Protein AF-A0AA50W7E5-F1 (afdb_monomer_lite)

pLDDT: mean 94.04, std 9.84, range [52.81, 98.31]

Foldseek 3Di:
DQPADKDWDWDDPDDVVPTDTDIDIGRPPDPDDDDDDPAPDDDDDDPCPVVVCVVVVHD

Organism: NCBI:txid2847525

Radius of gyration: 15.14 Å; chains: 1; bounding box: 29×26×39 Å

Sequence (59 aa):
PYANRWSKTMIGYGPEDTHFVVELTYNYGITHYEQGNDFLGLTIQSSECLKRAASSNWP

Secondary structure (DSSP, 8-state):
---S-EEEEEE-SS-TTTS--EEEEEETT-------SS--------S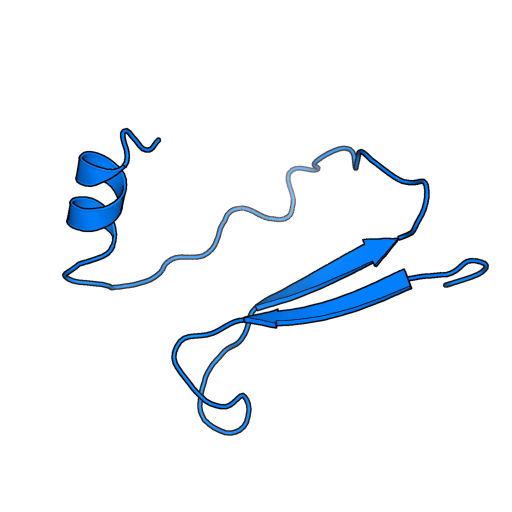SHHHHHHHTT--

Structure (mmCIF, N/CA/C/O backbone):
data_AF-A0AA50W7E5-F1
#
_entry.id   AF-A0AA50W7E5-F1
#
loop_
_atom_site.group_PDB
_atom_site.id
_atom_site.type_symbol
_atom_site.label_atom_id
_atom_site.label_alt_id
_atom_site.label_comp_id
_atom_site.label_asym_id
_atom_site.label_entity_id
_atom_site.label_seq_id
_atom_site.pdbx_PDB_ins_code
_atom_site.Cartn_x
_atom_site.Cartn_y
_atom_site.Cartn_z
_atom_site.occupancy
_atom_site.B_iso_or_equiv
_atom_site.auth_seq_id
_atom_site.auth_comp_id
_atom_site.auth_asym_id
_atom_site.auth_atom_id
_atom_site.pdbx_PDB_model_num
ATOM 1 N N . PRO A 1 1 ? 0.925 -6.185 -22.371 1.00 52.81 1 PRO A N 1
ATOM 2 C CA . PRO A 1 1 ? 1.757 -5.086 -21.817 1.00 52.81 1 PRO A CA 1
ATOM 3 C C . PRO A 1 1 ? 2.870 -5.525 -20.839 1.00 52.81 1 PRO A C 1
ATOM 5 O O . PRO A 1 1 ? 3.634 -4.673 -20.407 1.00 52.81 1 PRO A O 1
ATOM 8 N N . TYR A 1 2 ? 3.034 -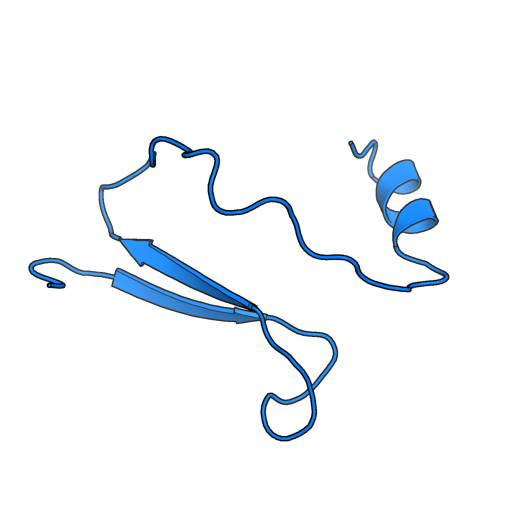6.822 -20.549 1.00 53.91 2 TYR A N 1
ATOM 9 C CA . TYR A 1 2 ? 4.134 -7.334 -19.720 1.00 53.91 2 TYR A CA 1
ATOM 10 C C . TYR A 1 2 ? 5.138 -8.067 -20.612 1.00 53.91 2 TYR A C 1
ATOM 12 O O . TYR A 1 2 ? 5.017 -9.266 -20.838 1.00 53.91 2 TYR A O 1
ATOM 20 N N . ALA A 1 3 ? 6.080 -7.336 -21.206 1.00 59.31 3 ALA A N 1
ATOM 21 C CA . ALA A 1 3 ? 7.096 -7.944 -22.073 1.00 59.31 3 ALA A CA 1
ATOM 22 C C . ALA A 1 3 ? 8.229 -8.631 -21.276 1.00 59.31 3 ALA A C 1
ATOM 24 O O . ALA A 1 3 ? 9.033 -9.346 -21.863 1.00 59.31 3 ALA A O 1
ATOM 25 N N . ASN A 1 4 ? 8.273 -8.442 -19.948 1.00 78.56 4 ASN A N 1
ATOM 26 C CA . ASN A 1 4 ? 9.325 -8.916 -19.041 1.00 78.56 4 ASN A CA 1
ATOM 27 C C . ASN A 1 4 ? 8.745 -9.604 -17.789 1.00 78.56 4 ASN A C 1
ATOM 29 O O . ASN A 1 4 ? 7.537 -9.574 -17.555 1.00 78.56 4 ASN A O 1
ATOM 33 N N . ARG A 1 5 ? 9.613 -10.233 -16.979 1.00 92.19 5 ARG A N 1
ATOM 34 C CA . ARG A 1 5 ? 9.238 -10.874 -15.703 1.00 92.19 5 ARG A CA 1
ATOM 35 C C . ARG A 1 5 ? 8.621 -9.861 -14.735 1.00 92.19 5 ARG A C 1
ATOM 37 O O . ARG A 1 5 ? 9.103 -8.735 -14.617 1.00 92.19 5 ARG A O 1
ATOM 44 N N . TRP A 1 6 ? 7.596 -10.294 -14.016 1.00 95.62 6 TRP A N 1
ATOM 45 C CA . TRP A 1 6 ? 6.890 -9.491 -13.026 1.00 95.62 6 TRP A CA 1
ATOM 46 C C . TRP A 1 6 ? 6.316 -10.393 -11.929 1.00 95.62 6 TRP A C 1
ATOM 48 O O . TRP A 1 6 ? 6.175 -11.602 -12.127 1.00 95.62 6 TRP A O 1
ATOM 58 N N . SER A 1 7 ? 5.995 -9.808 -10.779 1.00 96.56 7 SER A N 1
ATOM 59 C CA . SER A 1 7 ? 5.268 -10.477 -9.699 1.00 96.56 7 SER A CA 1
ATOM 60 C C . SER A 1 7 ? 4.032 -9.681 -9.287 1.00 96.56 7 SER A C 1
ATOM 62 O O . SER A 1 7 ? 3.970 -8.459 -9.459 1.00 96.56 7 SER A O 1
ATOM 64 N N . LYS A 1 8 ? 3.051 -10.407 -8.742 1.00 97.69 8 LYS A N 1
ATOM 65 C CA . LYS A 1 8 ? 1.806 -9.887 -8.179 1.00 97.69 8 LYS A CA 1
ATOM 66 C C . LYS A 1 8 ? 1.705 -10.295 -6.718 1.00 97.69 8 LYS A C 1
ATOM 68 O O . LYS A 1 8 ? 1.854 -11.480 -6.419 1.00 97.69 8 LYS A O 1
ATOM 73 N N . THR A 1 9 ? 1.381 -9.348 -5.849 1.00 98.31 9 THR A N 1
ATOM 74 C CA . THR A 1 9 ? 1.114 -9.621 -4.434 1.00 98.31 9 THR A CA 1
ATOM 75 C C . THR A 1 9 ? -0.188 -8.950 -4.021 1.00 98.31 9 THR A C 1
ATOM 77 O O . THR A 1 9 ? -0.312 -7.735 -4.141 1.00 98.31 9 THR A O 1
ATOM 80 N N . MET A 1 10 ? -1.138 -9.733 -3.509 1.00 98.25 10 MET A N 1
ATOM 81 C CA . MET A 1 10 ? -2.402 -9.232 -2.960 1.00 98.25 10 MET A CA 1
ATOM 82 C C . MET A 1 10 ? -2.254 -9.035 -1.450 1.00 98.25 10 MET A C 1
ATOM 84 O O . MET A 1 10 ? -1.854 -9.967 -0.750 1.00 98.25 10 MET A O 1
ATOM 88 N N . ILE A 1 11 ? -2.550 -7.835 -0.943 1.00 98.00 11 ILE A N 1
ATOM 89 C CA . ILE A 1 11 ? -2.463 -7.508 0.489 1.00 98.00 11 ILE A CA 1
ATOM 90 C C . ILE A 1 11 ? -3.778 -6.882 0.955 1.00 98.00 11 ILE A C 1
ATOM 92 O O . ILE A 1 11 ? -4.281 -5.943 0.345 1.00 98.00 11 ILE A O 1
ATOM 96 N N . GLY A 1 12 ? -4.316 -7.361 2.074 1.00 96.94 12 GLY A N 1
ATOM 97 C CA . GLY A 1 12 ? -5.499 -6.787 2.711 1.00 96.94 12 GLY A CA 1
ATOM 98 C C . GLY A 1 12 ? -5.700 -7.314 4.128 1.00 96.94 12 GLY A C 1
ATOM 99 O O . GLY A 1 12 ? -4.880 -8.073 4.642 1.00 96.94 12 GLY A O 1
ATOM 100 N N . TYR A 1 13 ? -6.798 -6.904 4.764 1.00 96.62 13 TYR A N 1
ATOM 101 C CA . TYR A 1 13 ? -7.145 -7.309 6.136 1.00 96.62 13 TYR A CA 1
ATOM 102 C C . TYR A 1 13 ? -7.875 -8.657 6.228 1.00 96.62 13 TYR A C 1
ATOM 104 O O . TYR A 1 13 ? -8.260 -9.075 7.317 1.00 96.62 13 TYR A O 1
ATOM 112 N N . GLY A 1 14 ? -8.045 -9.346 5.104 1.00 97.62 14 GLY A N 1
ATOM 113 C CA . GLY A 1 14 ? -8.696 -10.644 5.021 1.00 97.62 14 GLY A CA 1
ATOM 114 C C . GLY A 1 14 ? -8.678 -11.184 3.590 1.00 97.62 14 GLY A C 1
ATOM 115 O O . GLY A 1 14 ? -8.000 -10.608 2.733 1.00 97.62 14 GLY A O 1
ATOM 116 N N . PRO A 1 15 ? -9.390 -12.291 3.331 1.00 97.94 15 PRO A N 1
ATOM 117 C CA . PRO A 1 15 ? -9.477 -12.880 2.000 1.00 97.94 15 PRO A CA 1
ATOM 118 C C . PRO A 1 15 ? -10.180 -11.944 0.999 1.00 97.94 15 PRO A C 1
ATOM 120 O O . PRO A 1 15 ? -11.081 -11.186 1.361 1.00 97.94 15 PRO A O 1
ATOM 123 N N . GLU A 1 16 ? -9.763 -11.994 -0.269 1.00 97.81 16 GLU A N 1
ATOM 124 C CA . GLU A 1 16 ? -10.221 -11.076 -1.330 1.00 97.81 16 GLU A CA 1
ATOM 125 C C . GLU A 1 16 ? -11.697 -11.243 -1.732 1.00 97.81 16 GLU A C 1
ATOM 127 O O . GLU A 1 16 ? -12.277 -10.346 -2.336 1.00 97.81 16 GLU A O 1
ATOM 132 N N . ASP A 1 17 ? -12.327 -12.362 -1.370 1.00 97.81 17 ASP A N 1
ATOM 133 C CA . ASP A 1 17 ? -13.757 -12.618 -1.592 1.00 97.81 17 ASP A CA 1
ATOM 134 C C . ASP A 1 17 ? -14.670 -11.743 -0.715 1.00 97.81 17 ASP A C 1
ATOM 136 O O . ASP A 1 17 ? -15.847 -11.547 -1.019 1.00 97.81 17 ASP A O 1
ATOM 140 N N . THR A 1 18 ? -14.122 -11.220 0.381 1.00 98.12 18 THR A N 1
ATOM 141 C CA . THR A 1 18 ? -14.855 -10.548 1.460 1.00 98.12 18 THR A CA 1
ATOM 142 C C . THR A 1 18 ? -14.241 -9.207 1.844 1.00 98.12 18 THR A C 1
ATOM 144 O O . THR A 1 18 ? -14.865 -8.439 2.576 1.00 98.12 18 THR A O 1
ATOM 147 N N . HIS A 1 19 ? -13.037 -8.901 1.357 1.00 98.12 19 HIS A N 1
ATOM 148 C CA . HIS A 1 19 ? -12.305 -7.682 1.675 1.00 98.12 19 HIS A CA 1
ATOM 149 C C . HIS A 1 19 ? -11.816 -6.991 0.411 1.00 98.12 19 HIS A C 1
ATOM 151 O O . HIS A 1 19 ? -11.362 -7.622 -0.540 1.00 98.12 19 HIS A O 1
ATOM 157 N N . PHE A 1 20 ? -11.817 -5.661 0.447 1.00 98.00 20 PHE A N 1
ATOM 158 C CA . PHE A 1 20 ? -11.020 -4.899 -0.499 1.00 98.00 20 PHE A CA 1
ATOM 159 C C . PHE A 1 20 ? -9.529 -5.171 -0.241 1.00 98.00 20 PHE A C 1
ATOM 161 O O . PHE A 1 20 ? -9.059 -5.069 0.896 1.00 98.00 20 PHE A O 1
ATOM 168 N N . VAL A 1 21 ? -8.794 -5.498 -1.302 1.00 98.31 21 VAL A N 1
ATOM 169 C CA . VAL A 1 21 ? -7.360 -5.811 -1.273 1.00 98.31 21 VAL A CA 1
ATOM 170 C C . VAL A 1 21 ? -6.596 -4.883 -2.214 1.00 98.31 21 VAL A C 1
ATOM 172 O O . VAL A 1 21 ? -7.116 -4.441 -3.237 1.00 98.31 21 VAL A O 1
ATOM 175 N N . VAL A 1 22 ? -5.346 -4.588 -1.868 1.00 98.19 22 VAL A N 1
ATOM 176 C CA . VAL A 1 22 ? -4.417 -3.832 -2.708 1.00 98.19 22 VAL A CA 1
ATOM 177 C C . VAL A 1 22 ? -3.539 -4.819 -3.467 1.00 98.19 22 VAL A C 1
ATOM 179 O O . VAL A 1 22 ? -2.837 -5.635 -2.866 1.00 98.19 22 VAL A O 1
ATOM 182 N N . GLU A 1 23 ? -3.566 -4.727 -4.792 1.00 98.25 23 GLU A N 1
ATOM 183 C CA . GLU A 1 23 ? -2.649 -5.450 -5.666 1.00 98.25 23 GLU A CA 1
ATOM 184 C C . GLU A 1 23 ? -1.354 -4.647 -5.842 1.00 98.25 23 GLU A C 1
ATOM 186 O O . GLU A 1 23 ? -1.361 -3.536 -6.371 1.00 98.25 23 GLU A O 1
ATOM 191 N N . LEU A 1 24 ? -0.226 -5.224 -5.435 1.00 98.00 24 LEU A N 1
ATOM 192 C CA . LEU A 1 24 ? 1.104 -4.696 -5.718 1.00 98.00 24 LEU A CA 1
ATOM 193 C C . LEU A 1 24 ? 1.690 -5.425 -6.928 1.00 98.00 24 LEU A C 1
ATOM 195 O O . LEU A 1 24 ? 1.861 -6.646 -6.904 1.00 98.00 24 LEU A O 1
ATOM 199 N N . THR A 1 25 ? 2.027 -4.671 -7.972 1.00 97.12 25 THR A N 1
ATOM 200 C CA . THR A 1 25 ? 2.700 -5.192 -9.169 1.00 97.12 25 THR A CA 1
ATOM 201 C C . THR A 1 25 ? 4.153 -4.736 -9.186 1.00 97.12 25 THR A C 1
ATOM 203 O O . THR A 1 25 ? 4.430 -3.538 -9.200 1.00 97.12 25 THR A O 1
ATOM 206 N N . TYR A 1 26 ? 5.088 -5.684 -9.236 1.00 95.69 26 TYR A N 1
ATOM 207 C CA . TYR A 1 26 ? 6.513 -5.391 -9.380 1.00 95.69 26 TYR A CA 1
ATOM 208 C C . TYR A 1 26 ? 7.028 -5.873 -10.740 1.00 95.69 26 TYR A C 1
ATOM 210 O O . TYR A 1 26 ? 7.021 -7.070 -11.025 1.00 95.69 26 TYR A O 1
ATOM 218 N N . ASN A 1 27 ? 7.497 -4.944 -11.579 1.00 95.50 27 ASN A N 1
ATOM 219 C CA . ASN A 1 27 ? 8.111 -5.248 -12.875 1.00 95.50 27 ASN A CA 1
ATOM 220 C C . ASN A 1 27 ? 9.634 -5.318 -12.721 1.00 95.50 27 ASN A C 1
ATOM 222 O O . ASN A 1 27 ? 10.264 -4.362 -12.271 1.00 95.50 27 ASN A O 1
ATOM 226 N N . TYR A 1 28 ? 10.242 -6.444 -13.091 1.00 93.81 28 TYR A N 1
ATOM 227 C CA . TYR A 1 28 ? 11.647 -6.698 -12.775 1.00 93.81 28 TYR A CA 1
ATOM 228 C C . TYR A 1 28 ? 12.560 -5.758 -13.569 1.00 93.81 28 TYR A C 1
ATOM 230 O O . TYR A 1 28 ? 12.403 -5.599 -14.778 1.00 93.81 28 TYR A O 1
ATOM 238 N N . GLY A 1 29 ? 13.528 -5.151 -12.878 1.00 94.50 29 GLY A N 1
ATOM 239 C CA . GLY A 1 29 ? 14.427 -4.142 -13.449 1.00 94.50 29 GLY A CA 1
ATOM 240 C C . GLY A 1 29 ? 13.859 -2.718 -13.453 1.00 94.50 29 GLY A C 1
ATOM 241 O O . GLY A 1 29 ? 14.612 -1.782 -13.702 1.00 94.50 29 GLY A O 1
ATOM 242 N N . ILE A 1 30 ? 12.574 -2.534 -13.128 1.00 94.56 30 ILE A N 1
ATOM 243 C CA . ILE A 1 30 ? 11.964 -1.215 -12.941 1.00 94.56 30 ILE A CA 1
ATOM 244 C C . ILE A 1 30 ? 11.949 -0.896 -11.446 1.00 94.56 30 ILE A C 1
ATOM 246 O O . ILE A 1 30 ? 11.292 -1.573 -10.658 1.00 94.56 30 ILE A O 1
ATOM 250 N N . THR A 1 31 ? 12.691 0.132 -11.045 1.00 95.06 31 THR A N 1
ATOM 251 C CA . THR A 1 31 ? 12.842 0.535 -9.635 1.00 95.06 31 THR A CA 1
ATOM 252 C C . THR A 1 31 ? 12.077 1.806 -9.282 1.00 95.06 31 THR A C 1
ATOM 254 O O . THR A 1 31 ? 12.009 2.166 -8.110 1.00 95.06 31 THR A O 1
ATOM 257 N N . HIS A 1 32 ? 11.500 2.485 -10.274 1.00 95.50 32 HIS A N 1
ATOM 258 C CA . HIS A 1 32 ? 10.805 3.750 -10.091 1.00 95.50 32 HIS A CA 1
ATOM 259 C C . HIS A 1 32 ? 9.658 3.905 -11.094 1.00 95.50 32 HIS A C 1
ATOM 261 O O . HIS A 1 32 ? 9.771 3.482 -12.244 1.00 95.50 32 HIS A O 1
ATOM 267 N N . TYR A 1 33 ? 8.584 4.549 -10.641 1.00 95.69 33 TYR A N 1
ATOM 268 C CA . TYR A 1 33 ? 7.483 5.043 -11.460 1.00 95.69 33 TYR A CA 1
ATOM 269 C C . TYR A 1 33 ? 7.269 6.508 -11.100 1.00 95.69 33 TYR A C 1
ATOM 271 O O . TYR A 1 33 ? 7.231 6.846 -9.915 1.00 95.69 33 TYR A O 1
ATOM 279 N N . GLU A 1 34 ? 7.123 7.361 -12.109 1.00 97.56 34 GLU A N 1
ATOM 280 C CA . GLU A 1 34 ? 6.754 8.755 -11.892 1.00 97.56 34 GLU A CA 1
ATOM 281 C C . GLU A 1 34 ? 5.31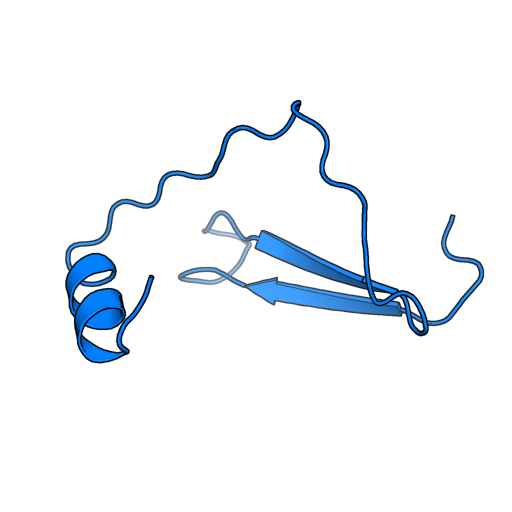0 8.819 -11.382 1.00 97.56 34 GLU A C 1
ATOM 283 O O . GLU A 1 34 ? 4.402 8.228 -11.972 1.00 97.56 34 GLU A O 1
ATOM 288 N N . GLN A 1 35 ? 5.104 9.498 -10.255 1.00 96.88 35 GLN A N 1
ATOM 289 C CA . GLN A 1 35 ? 3.787 9.630 -9.649 1.00 96.88 35 GLN A CA 1
ATOM 290 C C . GLN A 1 35 ? 3.022 10.787 -10.306 1.00 96.88 35 GLN A C 1
ATOM 292 O O . GLN A 1 35 ? 3.478 11.929 -10.286 1.00 96.88 35 GLN A O 1
ATOM 297 N N . GLY A 1 36 ? 1.845 10.484 -10.857 1.00 97.44 36 GLY A N 1
ATOM 298 C CA . GLY A 1 36 ? 0.885 11.485 -11.320 1.00 97.44 36 GLY A CA 1
ATOM 299 C C . GLY A 1 36 ? 0.099 12.134 -10.172 1.00 97.44 36 GLY A C 1
ATOM 300 O O . GLY A 1 36 ? 0.433 12.002 -8.997 1.00 97.44 36 GLY A O 1
ATOM 301 N N . ASN A 1 37 ? -0.979 12.839 -10.508 1.00 97.88 37 ASN A N 1
ATOM 302 C CA . ASN A 1 37 ? -1.872 13.498 -9.545 1.00 97.88 37 ASN A CA 1
ATOM 303 C C . ASN A 1 37 ? -3.317 12.967 -9.584 1.00 97.88 37 ASN A C 1
ATOM 305 O O . ASN A 1 37 ? -4.219 13.573 -9.012 1.00 97.88 37 ASN A O 1
ATOM 309 N N . ASP A 1 38 ? -3.535 11.857 -10.279 1.00 98.19 38 ASP A N 1
ATOM 310 C CA . ASP A 1 38 ? -4.814 11.174 -10.438 1.00 98.19 38 ASP A CA 1
ATOM 311 C C . ASP A 1 38 ? -5.200 10.370 -9.189 1.00 98.19 38 ASP A C 1
ATOM 313 O O . ASP A 1 38 ? -6.340 10.441 -8.724 1.00 98.19 38 ASP A O 1
ATOM 317 N N . PHE A 1 39 ? -4.249 9.633 -8.608 1.00 96.81 39 PHE A N 1
ATOM 318 C CA . PHE A 1 39 ? -4.465 8.887 -7.372 1.00 96.81 39 PHE A CA 1
ATOM 319 C C . PHE A 1 39 ? -4.245 9.770 -6.137 1.00 96.81 39 PHE A C 1
ATOM 321 O O . PHE A 1 39 ? -3.116 10.110 -5.785 1.00 96.81 39 PHE A O 1
ATOM 328 N N . LEU A 1 40 ? -5.338 10.113 -5.451 1.00 97.44 40 LEU A N 1
ATOM 329 C CA . LEU A 1 40 ? -5.307 11.016 -4.294 1.00 97.44 40 LEU A CA 1
ATOM 330 C C . LEU A 1 40 ? -5.002 10.312 -2.965 1.00 97.44 40 LEU A C 1
ATOM 332 O O . LEU A 1 40 ? -4.404 10.911 -2.075 1.00 97.44 40 LEU A O 1
ATOM 336 N N . GLY A 1 41 ? -5.415 9.054 -2.808 1.00 96.56 41 GLY A N 1
ATOM 337 C CA . GLY A 1 41 ? -5.142 8.280 -1.601 1.00 96.56 41 GLY A CA 1
ATOM 338 C C . GLY A 1 41 ? -6.175 7.199 -1.302 1.00 96.56 41 GLY A C 1
ATOM 339 O O . GLY A 1 41 ? -7.229 7.114 -1.929 1.00 96.56 41 GLY A O 1
ATOM 340 N N . LEU A 1 42 ? -5.853 6.379 -0.300 1.00 96.81 42 LEU A N 1
ATOM 341 C CA . LEU A 1 42 ? -6.709 5.333 0.253 1.00 96.81 42 LEU A CA 1
ATOM 342 C C . LEU A 1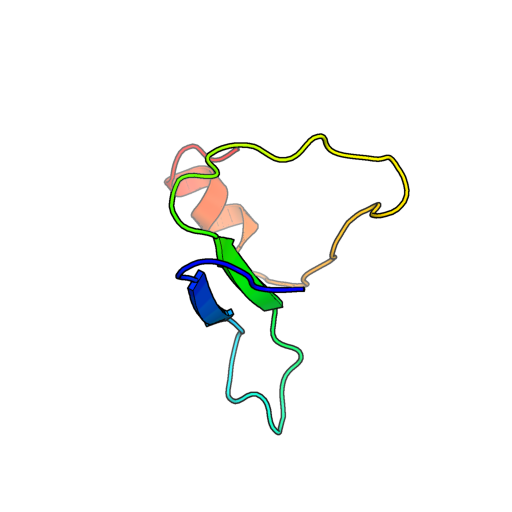 42 ? -6.907 5.596 1.749 1.00 96.81 42 LEU A C 1
ATOM 344 O O . LEU A 1 42 ? -5.934 5.714 2.495 1.00 96.81 42 LEU A O 1
ATOM 348 N N . THR A 1 43 ? -8.157 5.669 2.201 1.00 97.62 43 THR A N 1
ATOM 349 C CA . THR A 1 43 ? -8.477 5.833 3.625 1.00 97.62 43 THR A CA 1
ATOM 350 C C . THR A 1 43 ? -8.778 4.482 4.258 1.00 97.62 43 THR A C 1
ATOM 352 O O . THR A 1 43 ? -9.642 3.747 3.788 1.00 97.62 43 THR A O 1
ATOM 355 N N . ILE A 1 44 ? -8.092 4.177 5.360 1.00 96.31 44 ILE A N 1
ATOM 356 C CA . ILE A 1 44 ? -8.316 2.972 6.162 1.00 96.31 44 ILE A CA 1
ATOM 357 C C . ILE A 1 44 ? -8.710 3.402 7.574 1.00 96.31 44 ILE A C 1
ATOM 359 O O . ILE A 1 44 ? -7.974 4.132 8.239 1.00 96.31 44 ILE A O 1
ATOM 363 N N . GLN A 1 45 ? -9.855 2.918 8.054 1.00 97.06 45 GLN A N 1
ATOM 364 C CA . GLN A 1 45 ? -10.256 3.092 9.445 1.00 97.06 45 GLN A CA 1
ATOM 365 C C . GLN A 1 45 ? -9.636 1.985 10.301 1.00 97.06 45 GLN A C 1
ATOM 367 O O . GLN A 1 45 ? -9.959 0.811 10.146 1.00 97.06 45 GLN A O 1
ATOM 372 N N . SER A 1 46 ? -8.757 2.358 11.229 1.00 96.94 46 SER A N 1
ATOM 373 C CA . SER A 1 46 ? -8.128 1.413 12.151 1.00 96.94 46 SER A CA 1
ATOM 374 C C . SER A 1 46 ? -7.794 2.078 13.480 1.00 96.94 46 SER A C 1
ATOM 376 O O . SER A 1 46 ? -7.201 3.156 13.519 1.00 96.94 46 SER A O 1
ATOM 378 N N . SER A 1 47 ? -8.137 1.409 14.580 1.00 97.12 47 SER A N 1
ATOM 379 C CA . SER A 1 47 ? -7.791 1.832 15.943 1.00 97.12 47 SER A CA 1
ATOM 380 C C . SER A 1 47 ? -6.314 1.590 16.293 1.00 97.12 47 SER A C 1
ATOM 382 O O . SER A 1 47 ? -5.836 2.076 17.325 1.00 97.12 47 SER A O 1
ATOM 384 N N . GLU A 1 48 ? -5.584 0.857 15.445 1.00 97.25 48 GLU A N 1
ATOM 385 C CA . GLU A 1 48 ? -4.203 0.436 15.692 1.00 97.25 48 GLU A CA 1
ATOM 386 C C . GLU A 1 48 ? -3.184 1.026 14.715 1.00 97.25 48 GLU A C 1
ATOM 388 O O . GLU A 1 48 ? -2.035 1.222 15.109 1.00 97.25 48 GLU A O 1
ATOM 393 N N . CYS A 1 49 ? -3.564 1.323 13.465 1.00 96.38 49 CYS A N 1
ATOM 394 C CA . CYS A 1 49 ? -2.610 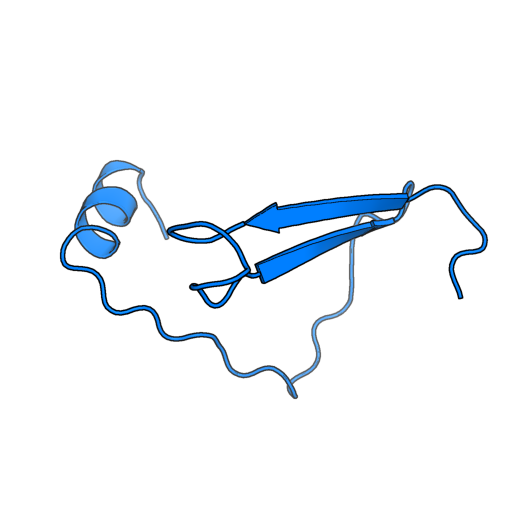1.713 12.416 1.00 96.38 49 CYS A CA 1
ATOM 395 C C . CYS A 1 49 ? -1.745 2.914 12.813 1.00 96.38 49 CYS A C 1
ATOM 397 O O . CYS A 1 49 ? -0.529 2.861 12.653 1.00 96.38 49 CYS A O 1
ATOM 399 N N . LEU A 1 50 ? -2.341 3.955 13.403 1.00 96.50 50 LEU A N 1
ATOM 400 C CA . LEU A 1 50 ? -1.601 5.144 13.840 1.00 96.50 50 LEU A CA 1
ATOM 401 C C . LEU A 1 50 ? -0.644 4.852 15.006 1.00 96.50 50 LEU A C 1
ATOM 403 O O . LEU A 1 50 ? 0.458 5.390 15.051 1.00 96.50 50 LEU A O 1
ATOM 407 N N . LYS A 1 51 ? -1.032 3.963 15.930 1.00 97.44 51 LYS A N 1
ATOM 408 C CA . LYS A 1 51 ? -0.181 3.568 17.064 1.00 97.44 51 LYS A CA 1
ATOM 409 C C . LYS A 1 51 ? 1.024 2.760 16.585 1.00 97.44 51 LYS A C 1
ATOM 411 O O . LYS A 1 51 ? 2.143 3.008 17.023 1.00 97.44 51 LYS A O 1
ATOM 416 N N . ARG A 1 52 ? 0.788 1.812 15.671 1.00 97.69 52 ARG A N 1
ATOM 417 C CA . ARG A 1 52 ? 1.840 0.982 15.069 1.00 97.69 52 ARG A CA 1
ATOM 418 C C . ARG A 1 52 ? 2.809 1.836 14.252 1.00 97.69 52 ARG A C 1
ATOM 420 O O . ARG A 1 52 ? 4.010 1.696 14.443 1.00 97.69 52 ARG A O 1
ATOM 427 N N . ALA A 1 53 ? 2.295 2.762 13.439 1.00 97.56 53 ALA A N 1
ATOM 428 C CA . ALA A 1 53 ? 3.113 3.716 12.694 1.00 97.56 53 ALA A CA 1
ATOM 429 C C . ALA A 1 53 ? 4.056 4.491 13.628 1.00 97.56 53 ALA A C 1
ATOM 431 O O . ALA A 1 53 ? 5.271 4.398 13.477 1.00 97.56 53 ALA A O 1
ATOM 432 N N . ALA A 1 54 ? 3.519 5.119 14.681 1.00 96.88 54 ALA A N 1
ATOM 433 C CA . ALA A 1 54 ? 4.333 5.845 15.655 1.00 96.88 54 ALA A CA 1
ATOM 434 C C . ALA A 1 54 ? 5.391 4.953 16.334 1.00 96.88 54 ALA A C 1
ATOM 436 O O . ALA A 1 54 ? 6.534 5.369 16.490 1.00 96.88 54 ALA A O 1
ATOM 437 N N . SER A 1 55 ? 5.045 3.708 16.693 1.00 98.00 55 SER A N 1
ATOM 438 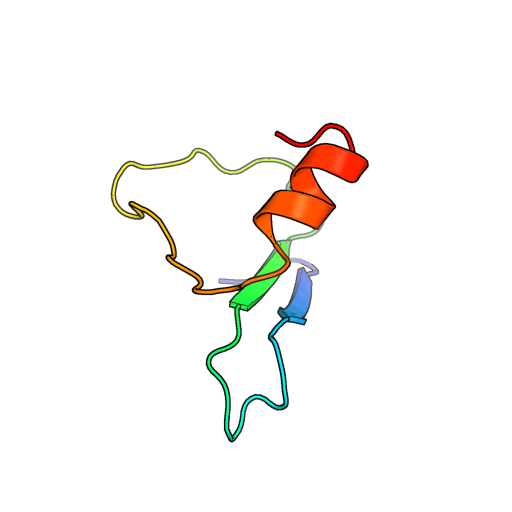C CA . SER A 1 55 ? 5.998 2.765 17.305 1.00 98.00 55 SER A CA 1
ATOM 439 C C . SER A 1 55 ? 7.120 2.308 16.367 1.00 98.00 55 SER A C 1
ATOM 441 O O . SER A 1 55 ? 8.161 1.849 16.828 1.00 98.00 55 SER A O 1
ATOM 443 N N . SER A 1 56 ? 6.907 2.424 15.056 1.00 97.75 56 SER A N 1
ATOM 444 C CA . SER A 1 56 ? 7.886 2.108 14.017 1.00 97.75 56 SER A CA 1
ATOM 445 C C . SER A 1 56 ? 8.636 3.344 13.513 1.00 97.75 56 SER A C 1
ATOM 447 O O . SER A 1 56 ? 9.353 3.229 12.524 1.00 97.75 56 SER A O 1
ATOM 449 N N . ASN A 1 57 ? 8.482 4.503 14.170 1.00 97.06 57 ASN A N 1
ATOM 450 C CA . ASN A 1 57 ? 8.964 5.802 13.688 1.00 97.06 57 ASN A CA 1
ATOM 451 C C . ASN A 1 57 ? 8.499 6.099 12.251 1.00 97.06 57 ASN A C 1
ATOM 453 O O . ASN A 1 57 ? 9.288 6.543 11.424 1.00 97.06 57 ASN A O 1
ATOM 457 N N . TRP A 1 58 ? 7.227 5.805 11.971 1.00 91.31 58 TRP A N 1
ATOM 458 C CA . TRP A 1 58 ? 6.546 6.114 10.719 1.00 91.31 58 TRP A CA 1
ATOM 459 C C . TRP A 1 58 ? 5.437 7.161 10.960 1.00 91.31 58 TRP A C 1
ATOM 461 O O . TRP A 1 58 ? 4.696 7.040 11.944 1.00 91.31 58 TRP A O 1
ATOM 471 N N . PRO A 1 59 ? 5.220 8.131 10.058 1.00 73.75 59 PRO A N 1
ATOM 472 C CA . PRO A 1 59 ? 5.990 8.355 8.836 1.00 73.75 59 PRO A CA 1
ATOM 473 C C . PRO A 1 59 ? 7.425 8.805 9.118 1.00 73.75 59 PRO A C 1
ATOM 475 O O . PRO A 1 59 ? 7.622 9.616 10.051 1.00 73.75 59 PRO A O 1
#

InterPro domains:
  IPR029068 Glyoxalase/Bleomycin resistance protein/Dihydroxybiphenyl dioxygenase [G3DSA:3.10.180.10] (1-59)
  IPR043193 Glyoxalase domain-containing protein 4 [PTHR46466] (1-59)